Protein AF-R7SN32-F1 (afdb_monomer)

pLDDT: mean 74.34, std 14.42, range [39.28, 90.12]

Secondary structure (DSSP, 8-state):
-----SS------STTSSHHHHHHHHHHHTT--GGGS-S-----SSEEEEEEEEPPSTTSPPEEEEEEEESS-S--EEEETTEE--HHHHHHHHHHHHHTS--S------

Sequence (110 aa):
EFRSGACLNTIFGPNSTGKSSISRTLCLGLARSPSISSRSPKIGKQDGDCQIKLKGTKGKSVHIVRRDLSSNSNSAQLMFNGRSSSGKYTSASMVELDRCRPTAFGMSSV

Foldseek 3Di:
DDDDDPDDDDDDDDPPPCPVVVVLLVCVQLLHDSVVPPDDPPPPDQKDKRWDWADAAVPDDIKIWMWIDGPVDPDIFIDIPNHTDDSVVSNVVVVVRVVRPPPPPDDDDD

InterPro domains:
  IPR027417 P-loop containing nucleoside triphosphate hydrolase [G3DSA:3.40.50.300] (1-101)
  IPR038729 Rad50/SbcC-type AAA domain [PF13476] (8-74)

Radius of gyration: 16.34 Å; Cα contacts (8 Å, |Δi|>4): 115; chains: 1; bounding box: 38×39×44 Å

Organism: Dichomitus squalens (strain LYAD-421) (NCBI:txid732165)

Nearest PDB structures (foldseek):
  3vyy-assembly2_B  TM=4.779E-01  e=2.256E+00  Homo sapiens
  5ztm-assembly1_B  TM=4.118E-01  e=1.869E+00  Drosophila melanogaster
  7u65-assembly1_G  TM=4.437E-01  e=2.559E+00  Escherichia phage T7
  3f6g-assembly1_A  TM=4.191E-01  e=5.439E+00  Leptospira interrogans
  3f6h-assembly1_A  TM=3.779E-01  e=5.439E+00  Leptospira interrogans

Structure (mmCIF, N/CA/C/O backbone):
data_AF-R7SN32-F1
#
_entry.id   AF-R7SN32-F1
#
loop_
_atom_site.group_PDB
_atom_site.id
_atom_site.type_symbol
_atom_site.label_atom_id
_atom_site.label_alt_id
_atom_site.label_comp_id
_atom_site.label_asym_id
_atom_site.label_entity_id
_atom_site.label_seq_id
_atom_site.pdbx_PDB_ins_code
_atom_site.Cartn_x
_atom_site.Cartn_y
_atom_site.Cartn_z
_atom_site.occupancy
_atom_site.B_iso_or_equiv
_atom_site.auth_seq_id
_atom_site.auth_comp_id
_atom_site.auth_asym_id
_atom_site.auth_atom_id
_atom_site.pdbx_PDB_model_num
ATOM 1 N N . GLU A 1 1 ? -5.451 -4.244 -11.914 1.00 74.56 1 GLU A N 1
ATOM 2 C CA . GLU A 1 1 ? -6.139 -4.201 -10.603 1.00 74.56 1 GLU A CA 1
ATOM 3 C C . GLU A 1 1 ? -5.837 -5.498 -9.856 1.00 74.56 1 GLU A C 1
ATOM 5 O O . GLU A 1 1 ? -5.815 -6.540 -10.499 1.00 74.56 1 GLU A O 1
ATOM 10 N N . PHE A 1 2 ? -5.564 -5.447 -8.548 1.00 82.31 2 PHE A N 1
ATOM 11 C CA . PHE A 1 2 ? -5.328 -6.634 -7.714 1.00 82.31 2 PHE A CA 1
ATOM 12 C C . PHE A 1 2 ? -6.465 -6.778 -6.698 1.00 82.31 2 PHE A C 1
ATOM 14 O O . PHE A 1 2 ? -6.837 -5.797 -6.056 1.00 82.31 2 PHE A O 1
ATOM 21 N N . ARG A 1 3 ? -7.011 -7.989 -6.540 1.00 83.56 3 ARG A N 1
ATOM 22 C CA . ARG A 1 3 ? -8.110 -8.281 -5.606 1.00 83.56 3 ARG A CA 1
ATOM 23 C C . ARG A 1 3 ? -7.644 -9.263 -4.543 1.00 83.56 3 ARG A C 1
ATOM 25 O O . ARG A 1 3 ? -7.679 -10.470 -4.746 1.00 83.56 3 ARG A O 1
ATOM 32 N N . SER A 1 4 ? -7.184 -8.722 -3.424 1.00 83.62 4 SER A N 1
ATOM 33 C CA . SER A 1 4 ? -6.708 -9.511 -2.288 1.00 83.62 4 SER A CA 1
ATOM 34 C C . SER A 1 4 ? -7.866 -9.946 -1.387 1.00 83.62 4 SER A C 1
ATOM 36 O O . SER A 1 4 ? -8.789 -9.169 -1.131 1.00 83.62 4 SER A O 1
ATOM 38 N N . GLY A 1 5 ? -7.8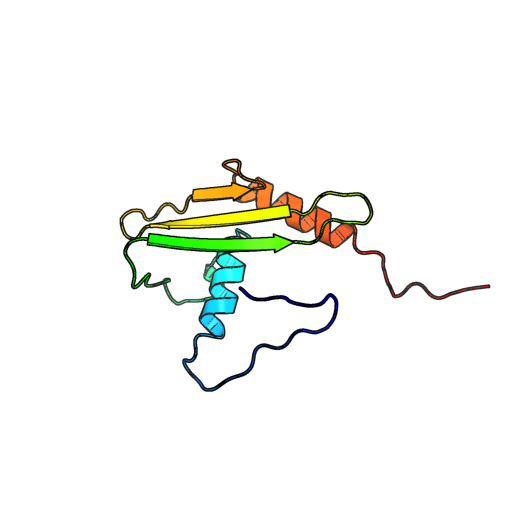09 -11.183 -0.888 1.00 82.25 5 GLY A N 1
ATOM 39 C CA . GLY A 1 5 ? -8.753 -11.719 0.094 1.00 82.25 5 GLY A CA 1
ATOM 40 C C . GLY A 1 5 ? -8.443 -11.266 1.526 1.00 82.25 5 GLY A C 1
ATOM 41 O O . GLY A 1 5 ? -7.425 -10.627 1.782 1.00 82.25 5 GLY A O 1
ATOM 42 N N . ALA A 1 6 ? -9.307 -11.619 2.483 1.00 80.31 6 ALA A N 1
ATOM 43 C CA . ALA A 1 6 ? -9.138 -11.258 3.900 1.00 80.31 6 ALA A CA 1
ATOM 44 C C . ALA A 1 6 ? -8.050 -12.071 4.635 1.00 80.31 6 ALA A C 1
ATOM 46 O O . ALA A 1 6 ? -7.640 -11.698 5.734 1.00 80.31 6 ALA A O 1
ATOM 47 N N . CYS A 1 7 ? -7.608 -13.178 4.039 1.00 82.25 7 CYS A N 1
ATOM 48 C CA . CYS A 1 7 ? -6.630 -14.104 4.603 1.00 82.25 7 CYS A CA 1
ATOM 49 C C . CYS A 1 7 ? -5.223 -13.832 4.041 1.00 82.25 7 CYS A C 1
ATOM 51 O O . CYS A 1 7 ? -4.953 -12.766 3.485 1.00 82.25 7 CYS A O 1
ATOM 53 N N . LEU A 1 8 ? -4.304 -14.784 4.201 1.00 87.25 8 LEU A N 1
ATOM 54 C CA . LEU A 1 8 ? -2.954 -14.692 3.651 1.00 87.25 8 LEU A CA 1
ATOM 55 C C . LEU A 1 8 ? -2.998 -14.516 2.124 1.00 87.25 8 LEU A C 1
ATOM 57 O O . LEU A 1 8 ? -3.564 -15.342 1.414 1.00 87.25 8 LEU A O 1
ATOM 61 N N . ASN A 1 9 ? -2.368 -13.448 1.630 1.00 87.69 9 ASN A N 1
ATOM 62 C CA . ASN A 1 9 ? -2.143 -13.217 0.206 1.00 87.69 9 ASN A CA 1
ATOM 63 C C . ASN A 1 9 ? -0.631 -13.180 -0.041 1.00 87.69 9 ASN A C 1
ATOM 65 O O . ASN A 1 9 ? 0.078 -12.433 0.635 1.00 87.69 9 ASN A O 1
ATOM 69 N N . THR A 1 10 ? -0.152 -13.935 -1.028 1.00 89.38 10 THR A N 1
ATOM 70 C CA . THR A 1 10 ? 1.278 -14.025 -1.360 1.00 89.38 10 THR A CA 1
ATOM 71 C C . THR A 1 10 ? 1.521 -13.542 -2.786 1.00 89.38 10 THR A C 1
ATOM 73 O O . THR A 1 10 ? 0.844 -13.974 -3.715 1.00 89.38 10 THR A O 1
ATOM 76 N N . ILE A 1 11 ? 2.510 -12.660 -2.969 1.00 87.12 11 ILE A N 1
ATOM 77 C CA . ILE A 1 11 ? 2.966 -12.199 -4.289 1.00 87.12 11 ILE A CA 1
ATOM 78 C C . ILE A 1 11 ? 4.243 -12.964 -4.653 1.00 87.12 11 ILE A C 1
ATOM 80 O O . ILE A 1 11 ? 5.271 -12.791 -3.998 1.00 87.12 11 ILE A O 1
ATOM 84 N N . PHE A 1 12 ? 4.202 -13.775 -5.712 1.00 88.88 12 PHE A N 1
ATOM 85 C CA . PHE A 1 12 ? 5.331 -14.591 -6.174 1.00 88.88 12 PHE A CA 1
ATOM 86 C C . PHE A 1 12 ? 5.691 -14.305 -7.642 1.00 88.88 12 PHE A C 1
ATOM 88 O O . PHE A 1 12 ? 4.867 -13.816 -8.410 1.00 88.88 12 PHE A O 1
ATOM 95 N N . GLY A 1 13 ? 6.939 -14.579 -8.030 1.00 88.31 13 GLY A N 1
ATOM 96 C CA . GLY A 1 13 ? 7.421 -14.443 -9.407 1.00 88.31 13 GLY A CA 1
ATOM 97 C C . GLY A 1 13 ? 8.950 -14.324 -9.506 1.00 88.31 13 GLY A C 1
ATOM 98 O O . GLY A 1 13 ? 9.612 -14.172 -8.476 1.00 88.31 13 GLY A O 1
ATOM 99 N N . PRO A 1 14 ? 9.520 -14.330 -10.724 1.00 88.69 14 PRO A N 1
ATOM 100 C CA . PRO A 1 14 ? 10.960 -14.192 -10.975 1.00 88.69 14 PRO A CA 1
ATOM 101 C C . PRO A 1 14 ? 11.569 -12.907 -10.394 1.00 88.69 14 PRO A C 1
ATOM 103 O O . PRO A 1 14 ? 10.869 -11.929 -10.118 1.00 88.69 14 PRO A O 1
ATOM 106 N N . ASN A 1 15 ? 12.886 -12.870 -10.2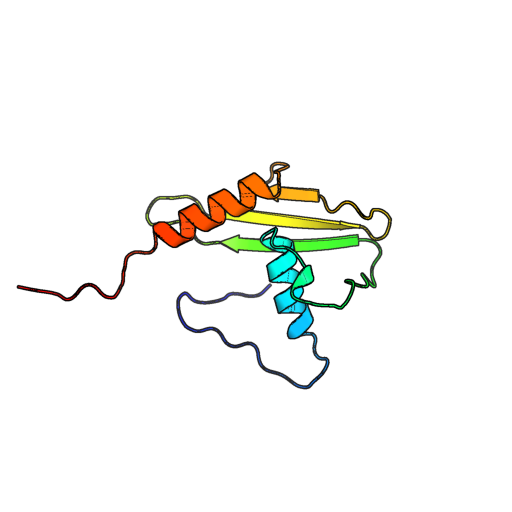00 1.00 84.00 15 ASN A N 1
ATOM 107 C CA . ASN A 1 15 ? 13.561 -11.640 -9.778 1.00 84.00 15 ASN A CA 1
ATOM 108 C C . ASN A 1 15 ? 13.331 -10.511 -10.798 1.00 84.00 15 ASN A C 1
ATOM 110 O O . ASN A 1 15 ? 13.233 -10.750 -11.995 1.00 84.00 15 ASN A O 1
ATOM 114 N N . SER A 1 16 ? 13.213 -9.273 -10.309 1.00 77.69 16 SER A N 1
ATOM 115 C CA . SER A 1 16 ? 12.967 -8.074 -11.129 1.00 77.69 16 SER A CA 1
ATOM 116 C C . SER A 1 16 ? 11.574 -7.929 -11.778 1.00 77.69 16 SER A C 1
ATOM 118 O O . SER A 1 16 ? 11.336 -6.956 -12.482 1.00 77.69 16 SER A O 1
ATOM 120 N N . THR A 1 17 ? 10.591 -8.786 -11.472 1.00 82.19 17 THR A N 1
ATOM 121 C CA . THR A 1 17 ? 9.204 -8.635 -11.984 1.00 82.19 17 THR A CA 1
ATOM 122 C C . THR A 1 17 ? 8.346 -7.603 -11.241 1.00 82.19 17 THR A C 1
ATOM 124 O O . THR A 1 17 ? 7.128 -7.572 -11.383 1.00 82.19 17 THR A O 1
ATOM 127 N N . GLY A 1 18 ? 8.958 -6.753 -10.411 1.00 78.94 18 GLY A N 1
ATOM 128 C CA . GLY A 1 18 ? 8.243 -5.671 -9.728 1.00 78.94 18 GLY A CA 1
ATOM 129 C C . GLY A 1 18 ? 7.526 -6.054 -8.427 1.00 78.94 18 GLY A C 1
ATOM 130 O O . GLY A 1 18 ? 6.756 -5.250 -7.912 1.00 78.94 18 GLY A O 1
ATOM 131 N N . LYS A 1 19 ? 7.808 -7.218 -7.821 1.00 87.44 19 LYS A N 1
ATOM 132 C CA . LYS A 1 19 ? 7.279 -7.582 -6.482 1.00 87.44 19 LYS A CA 1
ATOM 133 C C . LYS A 1 19 ? 7.594 -6.523 -5.415 1.00 87.44 19 LYS A C 1
ATOM 135 O O . LYS A 1 19 ? 6.724 -6.103 -4.656 1.00 87.44 19 LYS A O 1
ATOM 140 N N . SER A 1 20 ? 8.840 -6.045 -5.394 1.00 83.31 20 SER A N 1
ATOM 141 C CA . SER A 1 20 ? 9.272 -4.946 -4.522 1.00 83.31 20 SER A CA 1
ATOM 142 C C . SER A 1 20 ? 8.638 -3.609 -4.910 1.00 83.31 20 SER A C 1
ATOM 144 O O . SER A 1 20 ? 8.368 -2.797 -4.029 1.00 83.31 20 SER A O 1
ATOM 146 N N . SER A 1 21 ? 8.339 -3.396 -6.195 1.00 83.75 21 SER A N 1
ATOM 147 C CA . SER A 1 21 ? 7.597 -2.223 -6.664 1.00 83.75 21 SER A CA 1
ATOM 148 C C . SER A 1 21 ? 6.171 -2.210 -6.117 1.00 83.75 21 SER A C 1
ATOM 150 O O . SER A 1 21 ? 5.742 -1.173 -5.636 1.00 83.75 21 SER A O 1
ATOM 152 N N . ILE A 1 22 ? 5.467 -3.349 -6.088 1.00 84.56 22 ILE A N 1
ATOM 153 C CA . ILE A 1 22 ? 4.123 -3.444 -5.488 1.00 84.56 22 ILE A CA 1
ATOM 154 C C . ILE A 1 22 ? 4.173 -3.108 -3.992 1.00 84.56 22 ILE A C 1
ATOM 156 O O . ILE A 1 22 ? 3.389 -2.290 -3.518 1.00 84.56 22 ILE A O 1
ATOM 160 N N . SER A 1 23 ? 5.134 -3.677 -3.258 1.00 83.19 23 SER A N 1
ATOM 161 C CA . SER A 1 23 ? 5.350 -3.350 -1.840 1.00 83.19 23 SER A CA 1
ATOM 162 C C . SER A 1 23 ? 5.633 -1.856 -1.630 1.00 83.19 23 SER A C 1
ATOM 164 O O . SER A 1 23 ? 5.015 -1.208 -0.786 1.00 83.19 23 SER A O 1
ATOM 166 N N . ARG A 1 24 ? 6.494 -1.260 -2.462 1.00 79.31 24 ARG A N 1
ATOM 167 C CA . ARG A 1 24 ? 6.806 0.172 -2.393 1.00 79.31 24 ARG A CA 1
ATOM 168 C C . ARG A 1 24 ? 5.585 1.039 -2.693 1.00 79.31 24 ARG A C 1
ATOM 170 O O . ARG A 1 24 ? 5.350 2.017 -1.988 1.00 79.31 24 ARG A O 1
ATOM 177 N N . THR A 1 25 ? 4.800 0.669 -3.697 1.00 82.81 25 THR A N 1
ATOM 178 C CA . THR A 1 25 ? 3.547 1.334 -4.060 1.00 82.81 25 THR A CA 1
ATOM 179 C C . THR A 1 25 ? 2.538 1.279 -2.911 1.00 82.81 25 THR A C 1
ATOM 181 O 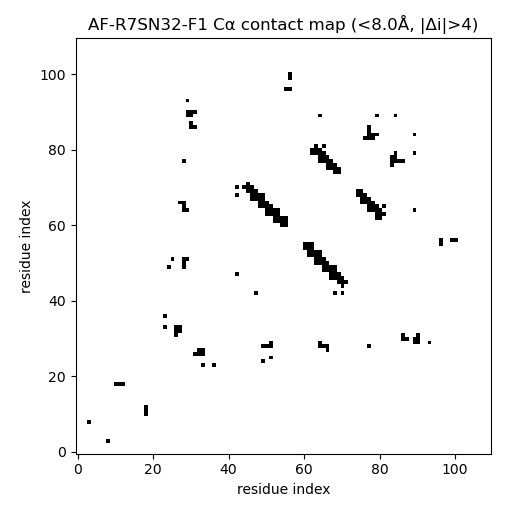O . THR A 1 25 ? 1.922 2.296 -2.602 1.00 82.81 25 THR A O 1
ATOM 184 N N . LEU A 1 26 ? 2.447 0.154 -2.191 1.00 84.62 26 LEU A N 1
ATOM 185 C CA . LEU A 1 26 ? 1.638 0.046 -0.972 1.00 84.62 26 LEU A CA 1
ATOM 186 C C . LEU A 1 26 ? 2.129 0.993 0.131 1.00 84.62 26 LEU A C 1
ATOM 188 O O . LEU A 1 26 ? 1.321 1.701 0.731 1.00 84.62 26 LEU A O 1
ATOM 192 N N . CYS A 1 27 ? 3.440 1.064 0.377 1.00 82.50 27 CYS A N 1
ATOM 193 C CA . CYS A 1 27 ? 3.997 1.996 1.361 1.00 82.50 27 CYS A CA 1
ATOM 194 C C . CYS A 1 27 ? 3.698 3.461 1.004 1.00 82.50 27 CYS A C 1
ATOM 196 O O . CYS A 1 27 ? 3.282 4.232 1.871 1.00 82.50 27 CYS A O 1
ATOM 198 N N . LEU A 1 28 ? 3.867 3.829 -0.270 1.00 80.31 28 LEU A N 1
ATOM 199 C CA . LEU A 1 28 ? 3.586 5.173 -0.776 1.00 80.31 28 LEU A CA 1
ATOM 200 C C . LEU A 1 28 ? 2.096 5.515 -0.660 1.00 80.31 28 LEU A C 1
ATOM 202 O O . LEU A 1 28 ? 1.749 6.585 -0.153 1.00 80.31 28 LEU A O 1
ATOM 206 N N . GLY A 1 29 ? 1.217 4.606 -1.088 1.00 79.88 29 GLY A N 1
ATOM 207 C CA . GLY A 1 29 ? -0.232 4.787 -1.038 1.00 79.88 29 GLY A CA 1
ATOM 208 C C . GLY A 1 29 ? -0.768 4.912 0.390 1.00 79.88 29 GLY A C 1
ATOM 209 O O . GLY A 1 29 ? -1.607 5.765 0.642 1.00 79.88 29 GLY A O 1
ATOM 210 N N . LEU A 1 30 ? -0.223 4.162 1.353 1.00 81.25 30 LEU A N 1
ATOM 211 C CA . LEU A 1 30 ? -0.616 4.224 2.772 1.00 81.25 30 LEU A CA 1
ATOM 212 C C . LEU A 1 30 ? 0.049 5.364 3.566 1.00 81.25 30 LEU A C 1
ATOM 214 O O . LEU A 1 30 ? -0.019 5.385 4.794 1.00 81.25 30 LEU A O 1
ATOM 218 N N . ALA A 1 31 ? 0.708 6.305 2.883 1.00 73.75 31 ALA A N 1
ATOM 219 C CA . ALA A 1 31 ? 1.412 7.435 3.491 1.00 73.75 31 ALA A CA 1
ATOM 220 C C . ALA A 1 31 ? 2.473 7.043 4.538 1.00 73.75 31 ALA A C 1
ATOM 222 O O . ALA A 1 31 ? 2.780 7.825 5.439 1.00 73.75 31 ALA A O 1
ATOM 223 N N . ARG A 1 32 ? 3.072 5.854 4.405 1.00 68.00 32 ARG A N 1
ATOM 224 C CA . ARG A 1 32 ? 4.183 5.418 5.254 1.00 68.00 32 ARG A CA 1
ATOM 225 C C . ARG A 1 32 ? 5.507 5.850 4.633 1.00 68.00 32 ARG A C 1
ATOM 227 O O . ARG A 1 32 ? 5.637 5.908 3.411 1.00 68.00 32 ARG A O 1
ATOM 234 N N . SER A 1 33 ? 6.489 6.164 5.483 1.00 57.53 33 SER A N 1
ATOM 235 C CA . SER A 1 33 ? 7.792 6.633 5.011 1.00 57.53 33 SER A CA 1
ATOM 236 C C . SER A 1 33 ? 8.411 5.624 4.030 1.00 57.53 33 SER A C 1
ATOM 238 O O . SER A 1 33 ? 8.563 4.448 4.380 1.00 57.53 33 SER A O 1
ATOM 240 N N . PRO A 1 34 ? 8.816 6.063 2.826 1.00 52.72 34 PRO A N 1
ATOM 241 C CA . PRO A 1 34 ? 9.502 5.214 1.861 1.00 52.72 34 PRO A CA 1
ATOM 242 C C . PRO A 1 34 ? 10.934 4.855 2.293 1.00 52.72 34 PRO A C 1
ATOM 244 O O . PRO A 1 34 ? 11.585 4.081 1.594 1.00 52.72 34 PRO A O 1
ATOM 247 N N . SER A 1 35 ? 11.422 5.380 3.428 1.00 51.06 35 SER A N 1
ATOM 248 C CA . SER A 1 35 ? 12.758 5.108 3.988 1.00 51.06 35 SER A CA 1
ATOM 249 C C . SER A 1 35 ? 13.023 3.631 4.303 1.00 51.06 35 SER A C 1
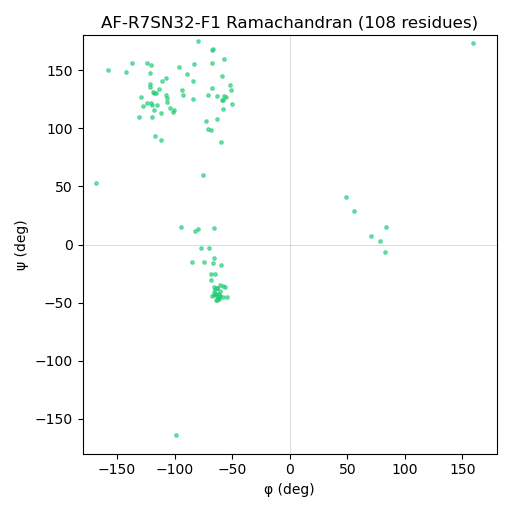ATOM 251 O O . SER A 1 35 ? 14.178 3.235 4.392 1.00 51.06 35 SER A O 1
ATOM 253 N N . ILE A 1 36 ? 11.982 2.794 4.394 1.00 49.88 36 ILE A N 1
ATOM 254 C CA . ILE A 1 36 ? 12.106 1.325 4.485 1.00 49.88 36 ILE A CA 1
ATOM 255 C C . ILE A 1 36 ? 12.671 0.698 3.196 1.00 49.88 36 ILE A C 1
ATOM 257 O O . ILE A 1 36 ? 13.127 -0.440 3.201 1.00 49.88 36 ILE A O 1
ATOM 261 N N . SER A 1 37 ? 12.687 1.424 2.078 1.00 48.81 37 SER A N 1
ATOM 262 C CA . SER A 1 37 ? 13.263 0.944 0.828 1.00 48.81 37 SER A CA 1
ATOM 263 C C . SER A 1 37 ? 14.192 2.020 0.258 1.00 48.81 37 SER A C 1
ATOM 265 O O . SER A 1 37 ? 13.766 3.068 -0.222 1.00 48.81 37 SER A O 1
ATOM 267 N N . SER A 1 38 ? 15.492 1.746 0.303 1.00 43.94 38 SER A N 1
ATOM 268 C CA . SER A 1 38 ? 16.608 2.612 -0.108 1.00 43.94 38 SER A CA 1
ATOM 269 C C . SER A 1 38 ? 16.688 2.925 -1.616 1.00 43.94 38 SER A C 1
AT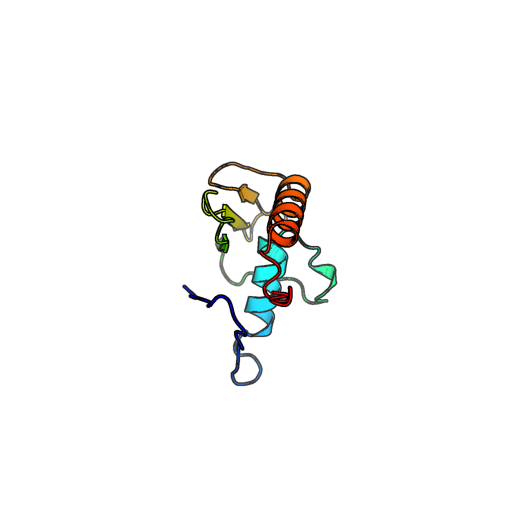OM 271 O O . SER A 1 38 ? 17.700 3.423 -2.096 1.00 43.94 38 SER A O 1
ATOM 273 N N . ARG A 1 39 ? 15.633 2.657 -2.397 1.00 53.06 39 ARG A N 1
ATOM 274 C CA . ARG A 1 39 ? 15.569 2.931 -3.842 1.00 53.06 39 ARG A CA 1
ATOM 275 C C . ARG A 1 39 ? 14.572 4.037 -4.141 1.00 53.06 39 ARG A C 1
ATOM 277 O O . ARG A 1 39 ? 13.378 3.802 -4.015 1.00 53.06 39 ARG A O 1
ATOM 284 N N . SER A 1 40 ? 15.023 5.200 -4.603 1.00 52.69 40 SER A N 1
ATOM 285 C CA . SER A 1 40 ? 14.133 6.245 -5.128 1.00 52.69 40 SER A CA 1
ATOM 286 C C . SER A 1 40 ? 13.176 5.659 -6.178 1.00 52.69 40 SER A C 1
ATOM 288 O O . SER A 1 40 ? 13.628 4.901 -7.043 1.00 52.69 40 SER A O 1
ATOM 290 N N . PRO A 1 41 ? 11.862 5.954 -6.120 1.00 55.88 41 PRO A N 1
ATOM 291 C CA . PRO A 1 41 ? 10.944 5.510 -7.155 1.00 55.88 41 PRO A CA 1
ATOM 292 C C . PRO A 1 41 ? 11.292 6.280 -8.431 1.00 55.88 41 PRO A C 1
ATOM 294 O O . PRO A 1 41 ? 10.923 7.438 -8.580 1.00 55.88 41 PRO A O 1
ATOM 297 N N . LYS A 1 42 ? 12.055 5.667 -9.341 1.00 53.56 42 LYS A N 1
ATOM 298 C CA . LYS A 1 42 ? 12.200 6.191 -10.700 1.00 53.56 42 LYS A CA 1
ATOM 299 C C . LYS A 1 42 ? 10.869 5.951 -11.405 1.00 53.56 42 LYS A C 1
ATOM 301 O O . LYS A 1 42 ? 10.580 4.827 -11.811 1.00 53.56 42 LYS A O 1
ATOM 306 N N . ILE A 1 43 ? 10.036 6.984 -11.473 1.00 58.38 43 ILE A N 1
ATOM 307 C CA . ILE A 1 43 ? 8.797 6.956 -12.247 1.00 58.38 43 ILE A CA 1
ATOM 308 C C . ILE A 1 43 ? 9.228 7.023 -13.715 1.00 58.38 43 ILE A C 1
ATOM 310 O O . ILE A 1 43 ? 9.736 8.038 -14.173 1.00 58.38 43 ILE A O 1
ATOM 314 N N . GLY A 1 44 ? 9.125 5.907 -14.437 1.00 52.06 44 GLY A N 1
ATOM 315 C CA . GLY A 1 44 ? 9.506 5.838 -15.856 1.00 52.06 44 GLY A CA 1
ATOM 316 C C . GLY A 1 44 ? 8.480 6.465 -16.810 1.00 52.06 44 GLY A C 1
ATOM 317 O O . GLY A 1 44 ? 8.710 6.485 -18.013 1.00 52.06 44 GLY A O 1
ATOM 318 N N . LYS A 1 45 ? 7.343 6.939 -16.287 1.00 55.97 45 LYS A N 1
ATOM 319 C CA . LYS A 1 45 ? 6.239 7.581 -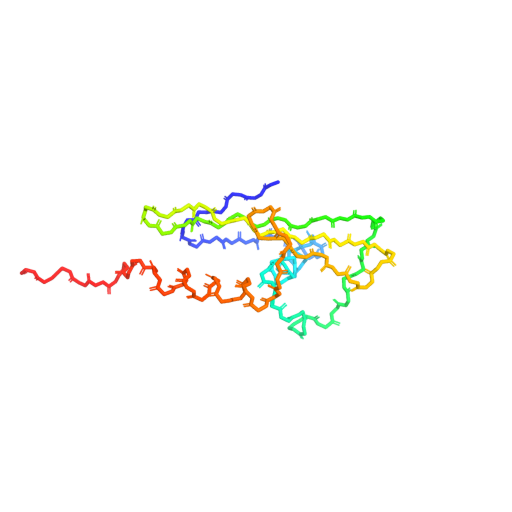17.016 1.00 55.97 45 LYS A CA 1
ATOM 320 C C . LYS A 1 45 ? 6.010 8.984 -16.452 1.00 55.97 45 LYS A C 1
ATOM 322 O O . LYS A 1 45 ? 6.217 9.178 -15.260 1.00 55.97 45 LYS A O 1
ATOM 327 N N . GLN A 1 46 ? 5.592 9.929 -17.300 1.00 59.97 46 GLN A N 1
ATOM 328 C C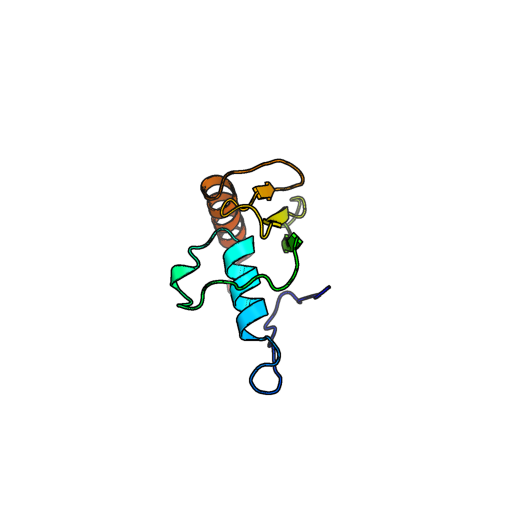A . GLN A 1 46 ? 5.418 11.330 -16.893 1.00 59.97 46 GLN A CA 1
ATOM 329 C C . GLN A 1 46 ? 4.436 11.497 -15.728 1.00 59.97 46 GLN A C 1
ATOM 331 O O . GLN A 1 46 ? 4.707 12.280 -14.830 1.00 59.97 46 GLN A O 1
ATOM 336 N N . ASP A 1 47 ? 3.377 10.688 -15.671 1.00 69.56 47 ASP A N 1
ATOM 337 C CA . ASP A 1 47 ? 2.435 10.669 -14.555 1.00 69.56 47 ASP A CA 1
ATOM 338 C C . ASP A 1 47 ? 1.989 9.232 -14.258 1.00 69.56 47 ASP A C 1
ATOM 340 O O . ASP A 1 47 ? 1.912 8.377 -15.151 1.00 69.56 47 ASP A O 1
ATOM 344 N N . GLY A 1 48 ? 1.704 8.949 -12.990 1.00 78.19 48 GLY A N 1
ATOM 345 C CA . GLY A 1 48 ? 1.157 7.672 -12.555 1.00 78.19 48 GLY A CA 1
ATOM 346 C C . GLY A 1 48 ? 0.449 7.784 -11.214 1.00 78.19 48 GLY A C 1
ATOM 347 O O . GLY A 1 48 ? 0.816 8.592 -10.367 1.00 78.19 48 GLY A O 1
ATOM 348 N N . ASP A 1 49 ? -0.555 6.946 -10.997 1.00 85.38 49 ASP A N 1
ATOM 349 C CA . ASP A 1 49 ? -1.312 6.920 -9.755 1.00 85.38 49 ASP A CA 1
ATOM 350 C C . ASP A 1 49 ? -1.233 5.556 -9.062 1.00 85.38 49 ASP A C 1
ATOM 352 O O . ASP A 1 49 ? -0.997 4.505 -9.663 1.00 85.38 49 ASP A O 1
ATOM 356 N N . CYS A 1 50 ? -1.413 5.584 -7.747 1.00 86.19 50 CYS A N 1
ATOM 357 C CA . CYS A 1 50 ? -1.612 4.403 -6.928 1.00 86.19 50 CYS A CA 1
ATOM 358 C C . CYS A 1 50 ? -2.915 4.552 -6.159 1.00 86.19 50 CYS A C 1
ATOM 360 O O . CYS A 1 50 ? -3.037 5.451 -5.326 1.00 86.19 50 CYS A O 1
ATOM 362 N N . GLN A 1 51 ? -3.841 3.616 -6.350 1.00 89.44 51 GLN A N 1
ATOM 363 C CA . GLN A 1 51 ? -5.082 3.554 -5.591 1.00 89.44 51 GLN A CA 1
ATOM 364 C C . GLN A 1 51 ? -5.160 2.270 -4.760 1.00 89.44 51 GLN A C 1
ATOM 366 O O . GLN A 1 51 ? -4.969 1.164 -5.263 1.00 89.44 51 GLN A O 1
ATOM 371 N N . ILE A 1 52 ? -5.474 2.426 -3.476 1.00 89.44 52 ILE A N 1
ATOM 372 C CA . ILE A 1 52 ? -5.671 1.341 -2.520 1.00 89.44 52 ILE A CA 1
ATOM 373 C C . ILE A 1 52 ? -7.099 1.435 -1.995 1.00 89.44 52 ILE A C 1
ATOM 375 O O . ILE A 1 52 ? -7.495 2.432 -1.390 1.00 89.44 52 ILE A O 1
ATOM 379 N N . LYS A 1 53 ? -7.869 0.373 -2.221 1.00 89.12 53 LYS A N 1
ATOM 380 C CA . LYS A 1 53 ? -9.238 0.235 -1.732 1.00 89.12 53 LYS A CA 1
ATOM 381 C C . LYS A 1 53 ? -9.237 -0.679 -0.511 1.00 89.12 53 LYS A C 1
ATOM 383 O O . LYS A 1 53 ? -8.919 -1.860 -0.614 1.00 89.12 53 LYS A O 1
ATOM 388 N N . LEU A 1 54 ? -9.580 -0.122 0.642 1.00 86.19 54 LEU A N 1
ATOM 389 C CA . LEU A 1 54 ? -9.605 -0.807 1.927 1.00 86.19 54 LEU A CA 1
ATOM 390 C C . LEU A 1 54 ? -11.051 -1.055 2.340 1.00 86.19 54 LEU A C 1
ATOM 392 O O . LEU A 1 54 ? -11.866 -0.134 2.401 1.00 86.19 54 LEU A O 1
ATOM 396 N N . LYS A 1 55 ? -11.373 -2.311 2.646 1.00 83.75 55 LYS A N 1
ATOM 397 C CA . LYS A 1 55 ? -12.686 -2.666 3.182 1.00 83.75 55 LYS A CA 1
ATOM 398 C C . LYS A 1 55 ? -12.879 -1.974 4.538 1.00 83.75 55 LYS A C 1
ATOM 400 O O . LYS A 1 55 ? -12.029 -2.104 5.414 1.00 83.75 55 LYS A O 1
ATOM 405 N N . GLY A 1 56 ? -13.990 -1.255 4.691 1.00 77.38 56 GLY A N 1
ATOM 406 C CA . GLY A 1 56 ? -14.406 -0.697 5.975 1.00 77.38 56 GLY A CA 1
ATOM 407 C C . GLY A 1 56 ? -14.805 -1.790 6.968 1.00 77.38 56 GLY A C 1
ATOM 408 O O . GLY A 1 56 ? -15.000 -2.956 6.608 1.00 77.38 56 GLY A O 1
ATOM 409 N N . THR A 1 57 ? -14.941 -1.418 8.235 1.00 74.44 57 THR A N 1
ATOM 410 C CA . THR A 1 57 ? -15.458 -2.315 9.278 1.00 74.44 57 THR A CA 1
ATOM 411 C C . THR A 1 57 ? -16.933 -2.637 9.015 1.00 74.44 57 THR A C 1
ATOM 413 O O . THR A 1 57 ? -17.569 -1.997 8.177 1.00 74.44 57 THR A O 1
ATOM 416 N N . LYS A 1 58 ? -17.515 -3.623 9.719 1.00 71.25 58 LYS A N 1
ATOM 417 C CA . LYS A 1 58 ? -18.956 -3.924 9.588 1.00 71.25 58 LYS A CA 1
ATOM 418 C C . LYS A 1 58 ? -19.774 -2.631 9.748 1.00 71.25 58 LYS A C 1
ATOM 420 O O . LYS A 1 58 ? -19.652 -1.959 10.766 1.00 71.25 58 LYS A O 1
ATOM 425 N N . GLY A 1 59 ? -20.551 -2.276 8.723 1.00 68.19 59 GLY A N 1
ATOM 426 C CA . GLY A 1 59 ? -21.392 -1.072 8.697 1.00 68.19 59 GLY A CA 1
ATOM 427 C C . GLY A 1 59 ? -20.696 0.243 8.312 1.00 68.19 59 GLY A C 1
ATOM 428 O O . GLY A 1 59 ? -21.389 1.235 8.118 1.00 68.19 59 GLY A O 1
ATOM 429 N N . LYS A 1 60 ? -19.364 0.278 8.154 1.00 74.00 60 LYS A N 1
ATOM 430 C CA . LYS A 1 60 ? -18.633 1.464 7.669 1.00 74.00 60 LYS A CA 1
ATOM 431 C C . LYS A 1 60 ? -18.373 1.385 6.162 1.00 74.00 60 LYS A C 1
ATOM 433 O O . LYS A 1 60 ? -18.278 0.304 5.577 1.00 74.00 60 LYS A O 1
ATOM 438 N N . SER A 1 61 ? -18.248 2.551 5.533 1.00 77.69 61 SER A N 1
ATOM 439 C CA . SER A 1 61 ? -17.949 2.673 4.108 1.00 77.69 61 SER A CA 1
ATOM 440 C C . SER A 1 61 ? -16.537 2.187 3.771 1.00 77.69 61 SER A C 1
ATOM 442 O O . SER A 1 61 ? -15.637 2.129 4.607 1.00 77.69 61 SER A O 1
ATOM 444 N N . VAL A 1 62 ? -16.349 1.798 2.512 1.00 84.75 62 VAL A N 1
ATOM 445 C CA . VAL A 1 62 ? -15.036 1.444 1.968 1.00 84.75 62 VAL A CA 1
ATOM 446 C C . VAL A 1 62 ? -14.167 2.698 1.899 1.00 84.75 62 VAL A C 1
ATOM 448 O O . VAL A 1 62 ? -14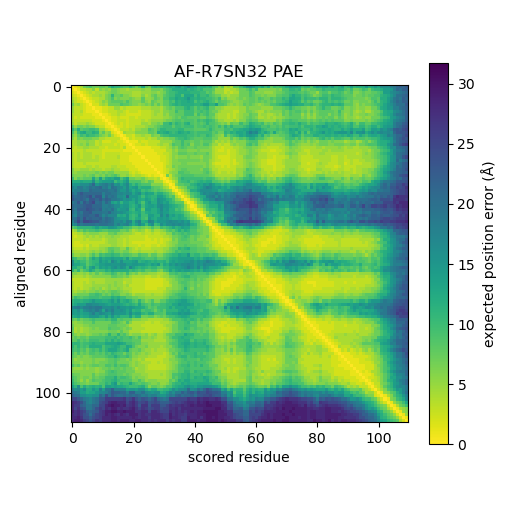.616 3.732 1.409 1.00 84.75 62 VAL A O 1
ATOM 451 N N . HIS A 1 63 ? -12.917 2.591 2.342 1.00 86.69 63 HIS A N 1
ATOM 452 C CA . HIS A 1 63 ? -11.951 3.679 2.249 1.00 86.69 63 HIS A CA 1
ATOM 453 C C . HIS A 1 63 ? -11.126 3.539 0.973 1.00 86.69 63 HIS A C 1
ATOM 455 O O . HIS A 1 63 ? -10.625 2.461 0.655 1.00 86.69 63 HIS A O 1
ATOM 461 N N . ILE A 1 64 ? -10.981 4.630 0.233 1.00 89.75 64 ILE A N 1
ATOM 462 C CA . ILE A 1 64 ? -10.187 4.694 -0.991 1.00 89.75 64 ILE A CA 1
ATOM 463 C C . ILE A 1 64 ? -9.075 5.703 -0.758 1.00 89.75 64 ILE A C 1
ATOM 465 O O . ILE A 1 64 ? -9.335 6.893 -0.588 1.00 89.75 64 ILE A O 1
ATOM 469 N N . VAL A 1 65 ? -7.836 5.229 -0.768 1.00 90.12 65 VAL A N 1
ATOM 470 C CA . VAL A 1 65 ? -6.651 6.079 -0.687 1.00 90.12 65 VAL A CA 1
ATOM 471 C C . VAL A 1 65 ? -6.011 6.118 -2.063 1.00 90.12 65 VAL A C 1
ATOM 473 O O . VAL A 1 65 ? -5.689 5.071 -2.620 1.00 90.12 65 VAL A O 1
ATOM 476 N N . ARG A 1 66 ? -5.841 7.309 -2.627 1.00 89.50 66 ARG A N 1
ATOM 477 C CA . ARG A 1 66 ? -5.194 7.523 -3.921 1.00 89.50 66 ARG A CA 1
ATOM 478 C C . ARG A 1 66 ? -3.994 8.433 -3.740 1.00 89.50 66 ARG A C 1
ATOM 480 O O . ARG A 1 66 ? -4.065 9.416 -3.009 1.00 89.50 66 ARG A O 1
ATOM 487 N N . ARG A 1 67 ? -2.895 8.106 -4.405 1.00 87.00 67 ARG A N 1
ATOM 488 C CA . ARG A 1 67 ? -1.716 8.954 -4.467 1.00 87.00 67 ARG A CA 1
ATOM 489 C C . ARG A 1 67 ? -1.320 9.164 -5.912 1.00 87.00 67 ARG A C 1
ATOM 491 O O . ARG A 1 67 ? -0.996 8.193 -6.590 1.00 87.00 67 ARG A O 1
ATOM 498 N N . ASP A 1 68 ? -1.333 10.415 -6.336 1.00 85.00 68 ASP A N 1
ATOM 499 C CA . ASP A 1 68 ? -0.903 10.819 -7.666 1.00 85.00 68 ASP A CA 1
ATOM 500 C C . ASP A 1 68 ? 0.574 11.205 -7.611 1.00 85.00 68 ASP A C 1
ATOM 502 O O . ASP A 1 68 ? 1.018 11.958 -6.736 1.00 85.00 68 ASP A O 1
ATOM 506 N N . LEU A 1 69 ? 1.347 10.615 -8.514 1.00 79.94 69 LEU A N 1
ATOM 507 C CA . LEU A 1 69 ? 2.774 10.819 -8.670 1.00 79.94 69 LEU A CA 1
ATOM 508 C C . LEU A 1 69 ? 2.998 11.465 -10.037 1.00 79.94 69 LEU A C 1
ATOM 510 O O . LEU A 1 69 ? 2.670 10.870 -11.061 1.00 79.94 69 LEU A O 1
ATOM 514 N N . SER A 1 70 ? 3.581 12.658 -10.047 1.00 76.19 70 SER A N 1
ATOM 515 C CA . SER A 1 70 ? 4.026 13.307 -11.279 1.00 76.19 70 SER A CA 1
ATOM 516 C C . SER A 1 70 ? 5.547 13.273 -11.354 1.00 76.19 70 SER A C 1
ATOM 518 O O . SER A 1 70 ? 6.226 13.410 -10.337 1.00 76.19 70 SER A O 1
ATOM 520 N N . SER A 1 71 ? 6.106 13.098 -12.551 1.00 68.69 71 SER A N 1
ATOM 521 C CA . SER A 1 71 ? 7.552 13.198 -12.774 1.00 68.69 71 SER A CA 1
ATOM 522 C C . SER A 1 71 ? 8.061 14.627 -12.604 1.00 68.69 71 SER A C 1
ATOM 524 O O . SER A 1 71 ? 9.235 14.826 -12.304 1.00 68.69 71 SER A O 1
ATOM 526 N N . ASN A 1 72 ? 7.183 15.615 -12.804 1.00 67.50 72 ASN A N 1
ATOM 527 C CA . ASN A 1 72 ? 7.524 17.036 -12.763 1.00 67.50 72 ASN A CA 1
ATOM 528 C C . ASN A 1 72 ? 7.492 17.619 -11.348 1.00 67.50 72 ASN A C 1
ATOM 530 O O . ASN A 1 72 ? 8.025 18.705 -11.124 1.00 67.50 72 ASN A O 1
ATOM 534 N N . SER A 1 73 ? 6.894 16.916 -10.383 1.00 63.97 73 SER A N 1
ATOM 535 C CA . SER A 1 73 ? 6.810 17.381 -9.005 1.00 63.97 73 SER A CA 1
ATOM 536 C C . SER A 1 73 ? 7.283 16.324 -8.016 1.00 63.97 73 SER A C 1
ATOM 538 O O . SER A 1 73 ? 6.757 15.220 -7.930 1.00 63.97 73 SER A O 1
ATOM 540 N N . ASN A 1 74 ? 8.227 16.712 -7.156 1.00 63.69 74 ASN A N 1
ATOM 541 C CA . ASN A 1 74 ? 8.574 15.923 -5.969 1.00 63.69 74 ASN A CA 1
ATOM 542 C C . ASN A 1 74 ? 7.416 15.855 -4.952 1.00 63.69 74 ASN A C 1
ATOM 544 O O . ASN A 1 74 ? 7.471 15.081 -3.995 1.00 63.69 74 ASN A O 1
ATOM 548 N N . SER A 1 75 ? 6.370 16.669 -5.133 1.00 64.38 75 SER A N 1
ATOM 549 C CA . SER A 1 75 ? 5.131 16.584 -4.370 1.00 64.38 75 SER A CA 1
ATOM 550 C C . SER A 1 75 ? 4.204 15.530 -4.979 1.00 64.38 75 SER A C 1
ATOM 552 O O . SER A 1 75 ? 3.861 15.569 -6.157 1.00 64.38 75 SER A O 1
ATOM 554 N N . ALA A 1 76 ? 3.786 14.585 -4.140 1.00 73.62 76 ALA A N 1
ATOM 555 C CA . ALA A 1 76 ? 2.782 13.583 -4.471 1.00 73.62 76 ALA A CA 1
ATOM 556 C C . ALA A 1 76 ? 1.461 13.957 -3.795 1.00 73.62 76 ALA A C 1
ATOM 558 O O . ALA A 1 76 ? 1.402 13.988 -2.556 1.00 73.62 76 ALA A O 1
ATOM 559 N N . GLN A 1 77 ? 0.417 14.225 -4.582 1.00 83.75 77 GLN A N 1
ATOM 560 C CA . GLN A 1 77 ? -0.902 14.553 -4.048 1.00 83.75 77 GLN A CA 1
ATOM 561 C C . GLN A 1 77 ? -1.523 13.297 -3.437 1.00 83.75 77 GLN A C 1
ATOM 563 O O . GLN A 1 77 ? -1.561 12.239 -4.060 1.00 83.75 77 GLN A O 1
ATOM 568 N N . LEU A 1 78 ? -1.985 13.405 -2.194 1.00 86.25 78 LEU A N 1
ATOM 569 C CA . LEU A 1 78 ? -2.671 12.325 -1.496 1.00 86.25 78 LEU A CA 1
ATOM 570 C C . LEU A 1 78 ? -4.157 12.661 -1.407 1.00 86.25 78 LEU A C 1
ATOM 572 O O . LEU A 1 78 ? -4.536 13.746 -0.964 1.00 86.25 78 LEU A O 1
ATOM 576 N N . MET A 1 79 ? -4.995 11.721 -1.817 1.00 88.12 79 MET A N 1
ATOM 577 C CA . MET A 1 79 ? -6.443 11.821 -1.771 1.00 88.12 79 MET A CA 1
ATOM 578 C C . MET A 1 79 ? -7.013 10.688 -0.924 1.00 88.12 79 MET A C 1
ATOM 580 O O . MET A 1 79 ? -6.642 9.525 -1.072 1.00 88.12 79 MET A O 1
ATOM 584 N N . PHE A 1 80 ? -7.960 11.023 -0.059 1.00 87.69 80 PHE A N 1
ATOM 585 C CA . PHE A 1 80 ? -8.725 10.082 0.741 1.00 87.69 80 PHE A CA 1
ATOM 586 C C . PHE A 1 80 ? -10.204 10.241 0.401 1.00 87.69 80 PHE A C 1
ATOM 588 O O . PHE A 1 80 ? -10.751 11.337 0.512 1.00 87.69 80 PHE A O 1
ATOM 595 N N . ASN A 1 81 ? -10.849 9.166 -0.049 1.00 87.62 81 ASN A N 1
ATOM 596 C CA . ASN A 1 81 ? -12.245 9.159 -0.498 1.00 87.62 81 ASN A CA 1
ATOM 597 C C . ASN A 1 81 ? -12.559 10.291 -1.500 1.00 87.62 81 ASN A C 1
ATOM 599 O O . ASN A 1 81 ? -13.592 10.948 -1.410 1.00 87.62 81 ASN A O 1
ATOM 603 N N . GLY A 1 82 ? -11.635 10.548 -2.433 1.00 85.81 82 GLY A N 1
ATOM 604 C CA . GLY A 1 82 ? -11.779 11.587 -3.460 1.00 85.81 82 GLY A CA 1
ATOM 605 C C . GLY A 1 82 ? -11.501 13.022 -2.993 1.00 85.81 82 GLY A C 1
ATOM 606 O O . GLY A 1 82 ? -11.626 13.941 -3.794 1.00 85.81 82 GLY A O 1
ATOM 607 N N . ARG A 1 83 ? -11.093 13.241 -1.735 1.00 87.50 83 ARG A N 1
ATOM 608 C CA . ARG A 1 83 ? -10.728 14.566 -1.203 1.00 87.50 83 ARG A CA 1
ATOM 609 C C . ARG A 1 83 ? -9.233 14.648 -0.9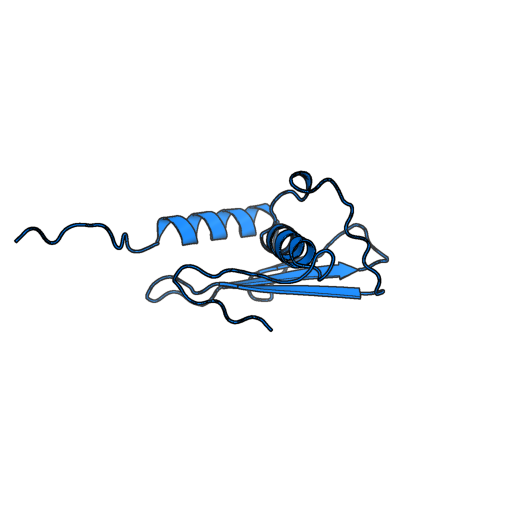20 1.00 87.50 83 ARG A C 1
ATOM 611 O O . ARG A 1 83 ? -8.663 13.688 -0.408 1.00 87.50 83 ARG A O 1
ATOM 618 N N . SER A 1 84 ? -8.598 15.784 -1.204 1.00 86.06 84 SER A N 1
ATOM 619 C CA . SER A 1 84 ? -7.196 16.022 -0.833 1.00 86.06 84 SER A CA 1
ATOM 620 C C . SER A 1 84 ? -7.012 15.860 0.676 1.00 86.06 84 SER A C 1
ATOM 622 O O . SER A 1 84 ? -7.744 16.467 1.458 1.00 86.06 84 SER A O 1
ATOM 624 N N . SER A 1 85 ? -6.050 15.041 1.087 1.00 84.56 85 SER A N 1
ATOM 625 C CA . SER A 1 85 ? -5.831 14.699 2.489 1.00 84.56 85 SER A CA 1
ATOM 626 C C . SER A 1 85 ? -4.351 14.723 2.848 1.00 84.56 85 SER A C 1
ATOM 628 O O . SER A 1 85 ? -3.474 14.569 1.999 1.00 84.56 85 SER A O 1
ATOM 630 N N . SER A 1 86 ? -4.058 14.921 4.131 1.00 84.38 86 SER A N 1
ATOM 631 C CA . SER A 1 86 ? -2.689 14.876 4.635 1.00 84.38 86 SER A CA 1
ATOM 632 C C . SER A 1 86 ? -2.255 13.437 4.923 1.00 84.38 86 SER A C 1
ATOM 634 O O . SER A 1 86 ? -3.069 12.559 5.231 1.00 84.38 86 SER A O 1
ATOM 636 N N . GLY A 1 87 ? -0.941 13.196 4.885 1.00 80.19 87 GLY A N 1
ATOM 637 C CA . GLY A 1 87 ? -0.377 11.905 5.286 1.00 80.19 87 GLY A CA 1
ATOM 638 C C . GLY A 1 87 ? -0.764 11.518 6.716 1.00 80.19 87 GLY A C 1
ATOM 639 O O . GLY A 1 87 ? -1.091 10.361 6.956 1.00 80.19 87 GLY A O 1
ATOM 640 N N . LYS A 1 88 ? -0.837 12.501 7.629 1.00 81.31 88 LYS A N 1
ATOM 641 C CA . LYS A 1 88 ? -1.241 12.305 9.031 1.00 81.31 88 LYS A CA 1
ATOM 642 C C . LYS A 1 88 ? -2.673 11.780 9.156 1.00 81.31 88 LYS A C 1
ATOM 644 O O . LYS A 1 88 ? -2.911 10.835 9.904 1.00 81.31 88 LYS A O 1
ATOM 649 N N . TYR A 1 89 ? -3.610 12.367 8.408 1.00 83.69 89 TYR A N 1
ATOM 650 C CA . TYR A 1 89 ? -5.009 11.932 8.413 1.00 83.69 89 TYR A CA 1
ATOM 651 C C . TYR A 1 89 ? -5.137 10.500 7.888 1.00 83.69 89 TYR A C 1
ATOM 653 O O . TYR A 1 89 ? -5.726 9.646 8.541 1.00 83.69 89 TYR A O 1
ATOM 661 N N . THR A 1 90 ? -4.488 10.212 6.759 1.00 83.19 90 THR A N 1
ATOM 662 C CA . THR A 1 90 ? -4.502 8.874 6.151 1.00 83.19 90 THR A CA 1
ATOM 663 C C . THR A 1 90 ? -3.895 7.822 7.083 1.00 83.19 90 THR A C 1
ATOM 665 O O . THR A 1 90 ? -4.469 6.748 7.255 1.00 83.19 90 THR A O 1
ATOM 668 N N . SER A 1 91 ? -2.777 8.137 7.750 1.00 81.94 91 SER A N 1
ATOM 669 C CA . SER A 1 91 ? -2.175 7.231 8.732 1.00 81.94 91 SER A CA 1
ATOM 670 C C . SER A 1 91 ? -3.063 7.010 9.958 1.00 81.94 91 SER A C 1
ATOM 672 O O . SER A 1 91 ? -3.128 5.891 10.458 1.00 81.94 91 SER A O 1
ATOM 674 N N . ALA A 1 92 ? -3.778 8.040 10.424 1.00 83.44 92 ALA A N 1
ATOM 675 C CA . ALA A 1 92 ? -4.696 7.922 11.554 1.00 83.44 92 ALA A CA 1
ATOM 676 C C . ALA A 1 92 ? -5.906 7.038 11.213 1.00 83.44 92 ALA A C 1
ATOM 678 O O . ALA A 1 92 ? -6.232 6.133 11.979 1.00 83.44 92 ALA A O 1
ATOM 679 N N . SER A 1 93 ? -6.507 7.220 10.031 1.00 81.94 93 SER A N 1
ATOM 680 C CA . SER A 1 93 ? -7.581 6.346 9.540 1.00 81.94 93 SER A CA 1
ATOM 681 C C . SER A 1 93 ? -7.123 4.893 9.392 1.00 81.94 93 SER A C 1
ATOM 683 O O . SER A 1 93 ? -7.889 3.973 9.663 1.00 81.94 93 SER A O 1
ATOM 685 N N . MET A 1 94 ? -5.862 4.664 9.007 1.00 79.75 94 MET A N 1
ATOM 686 C CA . MET A 1 94 ? -5.302 3.313 8.924 1.00 79.75 94 MET A CA 1
ATOM 687 C C . MET A 1 94 ? -5.198 2.641 10.302 1.00 79.75 94 MET A C 1
ATOM 689 O O . MET A 1 94 ? -5.517 1.462 10.436 1.00 79.75 94 MET A O 1
ATOM 693 N N . VAL A 1 95 ? -4.790 3.392 11.332 1.00 80.88 95 VAL A N 1
ATOM 694 C CA . VAL A 1 95 ? -4.747 2.909 12.724 1.00 80.88 95 VAL A CA 1
ATOM 695 C C . VAL A 1 95 ? -6.153 2.611 13.250 1.00 80.88 95 VAL A C 1
ATOM 697 O O . VAL A 1 95 ? -6.347 1.626 13.959 1.00 80.88 95 VAL A O 1
ATOM 700 N N . GLU A 1 96 ? -7.144 3.430 12.893 1.00 79.56 96 GLU A N 1
ATOM 701 C CA . GLU A 1 96 ? -8.544 3.177 13.252 1.00 79.56 96 GLU A CA 1
ATOM 702 C C . GLU A 1 96 ? -9.056 1.860 12.646 1.00 79.56 96 GLU A C 1
ATOM 704 O O . GLU A 1 96 ? -9.675 1.056 13.343 1.00 79.56 96 GLU A O 1
ATOM 709 N N . LEU A 1 97 ? -8.755 1.604 11.368 1.00 76.94 97 LEU A N 1
ATOM 710 C CA . LEU A 1 97 ? -9.167 0.375 10.686 1.00 76.94 97 LEU A CA 1
ATOM 711 C C . LEU A 1 97 ? -8.548 -0.886 11.294 1.00 76.94 97 LEU A C 1
ATOM 713 O O . LEU A 1 97 ? -9.228 -1.907 11.382 1.00 76.94 97 LEU A O 1
ATOM 717 N N . ASP A 1 98 ? -7.289 -0.816 11.728 1.00 76.31 98 ASP A N 1
ATOM 718 C CA . ASP A 1 98 ? -6.603 -1.943 12.365 1.00 76.31 98 ASP A CA 1
ATOM 719 C C . ASP A 1 98 ? -7.235 -2.305 13.719 1.00 76.31 98 ASP A C 1
ATOM 721 O O . ASP A 1 98 ? -7.535 -3.469 13.989 1.00 76.31 98 ASP A O 1
ATOM 725 N N . ARG A 1 99 ? -7.555 -1.293 14.536 1.00 66.81 99 ARG A N 1
ATOM 726 C CA . ARG A 1 99 ? -8.181 -1.479 15.858 1.00 66.81 99 ARG A CA 1
ATOM 727 C C . ARG A 1 99 ? -9.586 -2.065 15.802 1.00 66.81 99 ARG A C 1
ATOM 729 O O . ARG A 1 99 ? -10.031 -2.675 16.767 1.00 66.81 99 ARG A O 1
ATOM 736 N N . CYS A 1 100 ? -10.294 -1.879 14.694 1.00 57.34 100 CYS A N 1
ATOM 737 C CA . CYS A 1 100 ? -11.651 -2.383 14.522 1.00 57.34 100 CYS A CA 1
ATOM 738 C C . CYS A 1 100 ? -11.716 -3.746 13.812 1.00 57.34 100 CYS A C 1
ATOM 740 O O . CYS A 1 100 ? -12.799 -4.147 13.367 1.00 57.34 100 CYS A O 1
ATOM 742 N N . ARG A 1 101 ? -10.598 -4.481 13.696 1.00 58.16 101 ARG A N 1
ATOM 743 C CA . ARG A 1 101 ? -10.667 -5.898 13.323 1.00 58.16 101 ARG A CA 1
ATOM 744 C C . ARG A 1 101 ? -11.523 -6.628 14.362 1.00 58.16 101 ARG A C 1
ATOM 746 O O . ARG A 1 101 ? -11.176 -6.585 15.540 1.00 58.16 101 ARG A O 1
ATOM 753 N N . PRO A 1 102 ? -12.599 -7.335 13.969 1.00 52.19 102 PRO A N 1
ATOM 754 C CA . PRO A 1 102 ? -13.156 -8.340 14.855 1.00 52.19 102 PRO A CA 1
ATOM 755 C C . PRO A 1 102 ? -12.019 -9.324 15.132 1.00 52.19 102 PRO A C 1
ATOM 757 O O . PRO A 1 102 ? -11.474 -9.921 14.201 1.00 52.19 102 PRO A O 1
ATOM 760 N N . THR A 1 103 ? -11.602 -9.417 16.389 1.00 52.03 103 THR A N 1
ATOM 761 C CA . THR A 1 103 ? -10.660 -10.418 16.875 1.00 52.03 103 THR A CA 1
ATOM 762 C C . THR A 1 103 ? -11.271 -11.789 16.616 1.00 52.03 103 THR A C 1
ATOM 764 O O . THR A 1 103 ? -11.976 -12.355 17.441 1.00 52.03 103 THR A O 1
ATOM 767 N N . ALA A 1 104 ? -11.022 -12.343 15.432 1.00 49.69 104 ALA A N 1
ATOM 768 C CA . ALA A 1 104 ? -11.288 -13.739 15.125 1.00 49.69 104 ALA A CA 1
ATOM 769 C C . ALA A 1 104 ? -10.205 -14.599 15.794 1.00 49.69 104 ALA A C 1
ATOM 771 O O . ALA A 1 104 ? -9.419 -15.229 15.109 1.00 49.69 104 ALA A O 1
ATOM 772 N N . PHE A 1 105 ? -10.107 -14.506 17.121 1.00 45.78 105 PHE A N 1
ATOM 773 C CA . PHE A 1 105 ? -9.358 -15.370 18.041 1.00 45.78 105 PHE A CA 1
ATOM 774 C C . PHE A 1 105 ? -9.812 -15.023 19.474 1.00 45.78 105 PHE A C 1
ATOM 776 O O . PHE A 1 105 ? -9.032 -14.654 20.343 1.00 45.78 105 PHE A O 1
ATOM 783 N N . GLY A 1 106 ? -11.126 -15.050 19.692 1.00 39.50 106 GLY A N 1
ATOM 784 C CA . GLY A 1 106 ? -11.751 -15.035 21.009 1.00 39.50 106 GLY A CA 1
ATOM 785 C C . GLY A 1 106 ? -12.550 -16.320 21.120 1.00 39.50 106 GLY A C 1
ATOM 786 O O . GLY A 1 106 ? -13.500 -16.519 20.367 1.00 39.50 106 GLY A O 1
ATOM 787 N N . MET A 1 107 ? -12.074 -17.223 21.966 1.00 40.22 107 MET A N 1
ATOM 788 C CA . MET A 1 107 ? -12.630 -18.545 22.205 1.00 40.22 107 MET A CA 1
ATOM 789 C C . MET A 1 107 ? -14.125 -18.457 22.524 1.00 40.22 107 MET A C 1
ATOM 791 O O . MET A 1 107 ? -14.560 -17.607 23.298 1.00 40.22 107 MET A O 1
ATOM 795 N N . SER A 1 108 ? -14.896 -19.366 21.935 1.00 42.66 108 SER A N 1
ATOM 796 C CA . SER A 1 108 ? -16.219 -19.714 22.436 1.00 42.66 108 SER A CA 1
ATOM 797 C C . SER A 1 108 ? -16.018 -20.310 23.833 1.00 42.66 108 SER A C 1
ATOM 799 O O . SER A 1 108 ? -15.465 -21.400 23.945 1.00 42.66 108 SER A O 1
ATOM 801 N N . SER A 1 109 ? -16.396 -19.586 24.885 1.00 39.28 109 SER A N 1
ATOM 802 C CA . SER A 1 109 ? -16.625 -20.161 26.212 1.00 39.28 109 SER A CA 1
ATOM 803 C C . SER A 1 109 ? -18.121 -20.072 26.501 1.00 39.28 109 SER A C 1
ATOM 805 O O . SER A 1 109 ? -18.617 -19.054 26.988 1.00 39.28 109 SER A O 1
ATOM 807 N N . VAL A 1 110 ? -18.822 -21.131 26.112 1.00 43.16 110 VAL A N 1
ATOM 808 C CA . VAL A 1 110 ? -20.004 -21.635 26.817 1.00 43.16 110 VAL A CA 1
ATOM 809 C C . VAL A 1 110 ? -19.569 -22.887 27.553 1.00 43.16 110 VAL A C 1
ATOM 811 O O . VAL A 1 110 ? -18.737 -23.620 26.969 1.00 43.16 110 VAL A O 1
#

Solvent-accessible surface area (backbone atoms only — not comparable to full-atom values): 7142 Å² total; per-residue (Å²): 140,85,89,81,70,97,63,96,77,86,91,84,80,67,89,90,74,44,68,67,52,54,54,51,49,49,33,55,40,56,52,41,77,62,79,88,48,94,62,80,84,78,67,93,48,68,62,53,75,37,78,48,80,43,83,40,51,96,95,48,68,70,46,38,29,35,28,41,41,42,66,89,40,98,66,60,54,38,27,47,73,88,37,84,46,54,52,68,58,53,40,50,53,51,54,52,57,60,73,57,52,78,72,92,83,67,80,88,81,128

Mean predicted aligned error: 9.98 Å